Protein AF-A0A7C0Y929-F1 (afdb_monomer)

InterPro domains:
  IPR038763 DHH phosphoesterase superfamily [SSF64182] (14-57)

Foldseek 3Di:
DDKDFDDPPDPPQQPAQAQVLQVVQVWGDGRGIIDHDDDDPVVVVVSVVVVVVVVVVSVVVVVD

Solvent-accessible surface area (backbone atoms only — not comparable to full-atom values): 3698 Å² total; per-residue (Å²): 104,48,78,50,68,58,63,87,87,48,94,72,56,85,83,54,53,37,6,64,58,28,38,77,63,77,28,32,63,45,53,55,29,20,36,30,76,53,94,47,71,68,58,45,49,53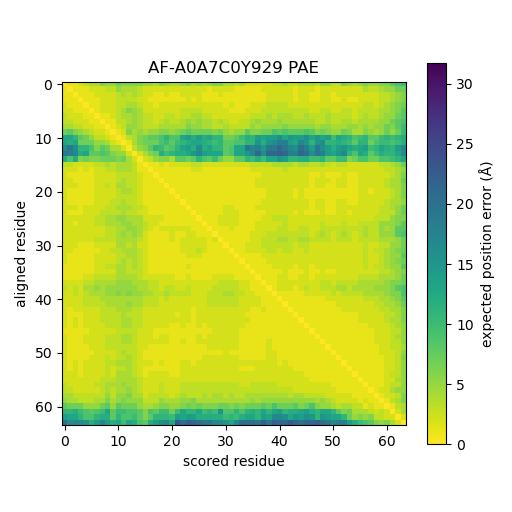,53,50,54,52,51,51,51,51,50,53,51,55,55,51,67,72,77,108

Organism: Desulfofervidus auxilii (NCBI:txid1621989)

Structure (mmCIF, N/CA/C/O backbone):
data_AF-A0A7C0Y929-F1
#
_entry.id   AF-A0A7C0Y929-F1
#
loop_
_atom_site.group_PDB
_atom_site.id
_atom_site.type_symbol
_atom_site.label_atom_id
_atom_site.label_alt_id
_atom_site.label_comp_id
_atom_site.label_asym_id
_atom_site.label_entity_id
_atom_site.label_seq_id
_atom_site.pdbx_PDB_ins_code
_atom_site.Cartn_x
_atom_site.Cartn_y
_atom_site.Cartn_z
_atom_site.occupancy
_atom_site.B_iso_or_equiv
_atom_site.auth_seq_id
_atom_site.auth_comp_id
_atom_site.auth_asym_id
_atom_site.auth_atom_id
_atom_site.pdbx_PDB_model_num
ATOM 1 N N . MET A 1 1 ? 10.471 -2.114 -6.551 1.00 90.44 1 MET A N 1
ATOM 2 C CA . MET A 1 1 ? 9.596 -2.731 -5.525 1.00 90.44 1 MET A CA 1
ATOM 3 C C . MET A 1 1 ? 8.976 -1.641 -4.665 1.00 90.44 1 MET A C 1
ATOM 5 O O . MET A 1 1 ? 9.686 -0.723 -4.271 1.00 90.44 1 MET A O 1
ATOM 9 N N . ILE A 1 2 ? 7.682 -1.750 -4.372 1.00 97.62 2 ILE A N 1
ATOM 10 C CA . ILE A 1 2 ? 6.939 -0.877 -3.454 1.00 97.62 2 ILE A CA 1
ATOM 11 C C . ILE A 1 2 ? 6.538 -1.711 -2.235 1.00 97.62 2 ILE A C 1
ATOM 13 O O . ILE A 1 2 ? 6.062 -2.834 -2.396 1.00 97.62 2 ILE A O 1
ATOM 17 N N . ILE A 1 3 ? 6.697 -1.161 -1.030 1.00 97.50 3 ILE A N 1
ATOM 18 C CA . ILE A 1 3 ? 6.217 -1.763 0.220 1.00 97.50 3 ILE A CA 1
ATOM 19 C C . ILE A 1 3 ? 5.268 -0.771 0.887 1.00 97.50 3 ILE A C 1
ATOM 21 O O . ILE A 1 3 ? 5.606 0.397 1.066 1.00 97.50 3 ILE A O 1
ATOM 25 N N . VAL A 1 4 ? 4.086 -1.245 1.268 1.00 97.25 4 VAL A N 1
ATOM 26 C CA . VAL A 1 4 ? 3.057 -0.455 1.947 1.00 97.25 4 VAL A CA 1
ATOM 27 C C . VAL A 1 4 ? 2.767 -1.120 3.283 1.00 97.25 4 VAL A C 1
ATOM 29 O O . VAL A 1 4 ? 2.507 -2.320 3.337 1.00 97.25 4 VAL A O 1
ATOM 32 N N . SER A 1 5 ? 2.807 -0.359 4.372 1.00 94.88 5 SER A N 1
ATOM 33 C CA . SER A 1 5 ? 2.528 -0.876 5.713 1.00 94.88 5 SER A CA 1
ATOM 34 C C . SER A 1 5 ? 1.774 0.149 6.544 1.00 94.88 5 SER A C 1
ATOM 36 O O . SER A 1 5 ? 1.927 1.358 6.364 1.00 94.88 5 SER A O 1
ATOM 38 N N . ALA A 1 6 ? 0.924 -0.342 7.438 1.00 92.00 6 ALA A N 1
ATOM 39 C CA . ALA A 1 6 ? 0.299 0.493 8.444 1.00 92.00 6 ALA A CA 1
ATOM 40 C C . ALA A 1 6 ? 1.315 0.822 9.545 1.00 92.00 6 ALA A C 1
ATOM 42 O O . ALA A 1 6 ? 2.123 -0.026 9.926 1.00 92.00 6 ALA A O 1
ATOM 43 N N . ASN A 1 7 ? 1.239 2.037 10.089 1.00 90.12 7 ASN A N 1
ATOM 44 C CA . ASN A 1 7 ? 2.011 2.416 11.267 1.00 90.12 7 ASN A CA 1
ATOM 45 C C . ASN A 1 7 ? 1.605 1.518 12.455 1.00 90.12 7 ASN A C 1
ATOM 47 O O . ASN A 1 7 ? 0.460 1.637 12.886 1.00 90.12 7 ASN A O 1
ATOM 51 N N . PRO A 1 8 ? 2.500 0.681 13.020 1.00 87.19 8 PRO A N 1
ATOM 52 C CA . PRO A 1 8 ? 2.159 -0.259 14.091 1.00 87.19 8 PRO A CA 1
ATOM 53 C C . PRO A 1 8 ? 1.786 0.415 15.420 1.00 87.19 8 PRO A C 1
ATOM 55 O O . PRO A 1 8 ? 1.176 -0.223 16.275 1.00 87.19 8 PRO A O 1
ATOM 58 N N . TRP A 1 9 ? 2.134 1.691 15.604 1.00 88.44 9 TRP A N 1
ATOM 59 C CA . TRP A 1 9 ? 1.808 2.455 16.812 1.00 88.44 9 TRP A CA 1
ATOM 60 C C . TRP A 1 9 ? 0.451 3.165 16.734 1.00 88.44 9 TRP A C 1
ATOM 62 O O . TRP A 1 9 ? -0.002 3.736 17.726 1.00 88.44 9 TRP A O 1
ATOM 72 N N . GLU A 1 10 ? -0.215 3.127 15.580 1.00 83.25 10 GLU A N 1
ATOM 73 C CA . GLU A 1 10 ? -1.525 3.742 15.401 1.00 83.25 10 GLU A CA 1
ATOM 74 C C . GLU A 1 10 ? -2.629 2.825 15.949 1.00 83.25 10 GLU A C 1
ATOM 76 O O . GLU A 1 10 ? -2.778 1.676 15.542 1.00 83.25 10 GLU A O 1
ATOM 81 N N . LYS A 1 11 ? -3.466 3.307 16.871 1.00 69.88 11 LYS A N 1
ATOM 82 C CA . LYS A 1 11 ? -4.457 2.435 17.544 1.00 69.88 11 LYS A CA 1
ATOM 83 C C . LYS A 1 11 ? -5.570 1.936 16.609 1.00 69.88 11 LYS A C 1
ATOM 85 O O . LYS A 1 11 ? -6.285 0.993 16.935 1.00 69.88 11 LYS A O 1
ATOM 90 N N . ASN A 1 12 ? -5.698 2.545 15.432 1.00 69.19 12 ASN A N 1
ATOM 91 C CA . ASN A 1 12 ? -6.813 2.384 14.503 1.00 69.19 12 ASN A CA 1
ATOM 92 C C . ASN A 1 12 ? -6.459 1.654 13.190 1.00 69.19 12 ASN A C 1
ATOM 94 O O . ASN A 1 12 ? -7.164 1.820 12.192 1.00 69.19 12 ASN A O 1
ATOM 98 N N . ILE A 1 13 ? -5.409 0.823 13.196 1.00 64.25 13 ILE A N 1
ATOM 99 C CA . ILE A 1 13 ? -4.830 0.122 12.026 1.00 64.25 13 ILE A CA 1
ATOM 100 C C . ILE A 1 13 ? -5.818 -0.757 11.225 1.00 64.25 13 ILE A C 1
ATOM 102 O O . ILE A 1 13 ? -5.603 -1.008 10.044 1.00 64.25 13 ILE A O 1
ATOM 106 N N . HIS A 1 14 ? -6.913 -1.232 11.824 1.00 64.75 14 HIS A N 1
ATOM 107 C CA . HIS A 1 14 ? -7.627 -2.422 11.332 1.00 64.75 14 HIS A CA 1
ATOM 108 C C . HIS A 1 14 ? -8.713 -2.190 10.265 1.00 64.75 14 HIS A C 1
ATOM 110 O O . HIS A 1 14 ? -9.347 -3.151 9.836 1.00 64.75 14 HIS A O 1
ATOM 116 N N . SER A 1 15 ? -8.964 -0.954 9.822 1.00 77.31 15 SER A N 1
ATOM 117 C CA . SER A 1 15 ? -10.088 -0.670 8.908 1.00 77.31 15 SER A CA 1
ATOM 118 C C . SER A 1 15 ? -9.743 -0.724 7.418 1.00 77.31 15 SER A C 1
ATOM 120 O O . SER A 1 15 ? -10.648 -0.752 6.587 1.00 77.31 15 SER A O 1
ATOM 122 N N . ILE A 1 16 ? -8.459 -0.724 7.051 1.00 90.06 16 ILE A N 1
ATOM 123 C CA . ILE A 1 16 ? -8.019 -0.716 5.651 1.00 90.06 16 ILE A CA 1
ATOM 124 C C . ILE A 1 16 ? -7.190 -1.969 5.398 1.00 90.06 16 ILE A C 1
ATOM 126 O O . ILE A 1 16 ? -6.159 -2.166 6.028 1.00 90.06 16 ILE A O 1
ATOM 130 N N . ASN A 1 17 ? -7.627 -2.812 4.462 1.00 94.00 17 ASN A N 1
ATOM 131 C CA . ASN A 1 17 ? -6.869 -3.993 4.060 1.00 94.00 17 ASN A CA 1
ATOM 132 C C . ASN A 1 17 ? -5.820 -3.611 3.001 1.00 94.00 17 ASN A C 1
ATOM 134 O O . ASN A 1 17 ? -6.142 -3.502 1.816 1.00 94.00 17 ASN A O 1
ATOM 138 N N . ILE A 1 18 ? -4.575 -3.408 3.439 1.00 95.50 18 ILE A N 1
ATOM 139 C CA . ILE A 1 18 ? -3.446 -3.007 2.587 1.00 95.50 18 ILE A CA 1
ATOM 140 C C . ILE A 1 18 ? -3.103 -4.093 1.564 1.00 95.50 18 ILE A C 1
ATOM 142 O O . ILE A 1 18 ? -2.934 -3.778 0.389 1.00 95.50 18 ILE A O 1
ATOM 146 N N . GLY A 1 19 ? -3.080 -5.370 1.960 1.00 97.31 19 GLY A N 1
ATOM 147 C CA . GLY A 1 19 ? -2.822 -6.481 1.040 1.00 97.31 19 GLY A CA 1
ATOM 148 C C . GLY A 1 19 ? -3.789 -6.513 -0.149 1.00 97.31 19 GLY A C 1
ATOM 149 O O . GLY A 1 19 ? -3.361 -6.724 -1.281 1.00 97.31 19 GLY A O 1
ATOM 150 N N . LYS A 1 20 ? -5.078 -6.215 0.077 1.00 97.25 20 LYS A N 1
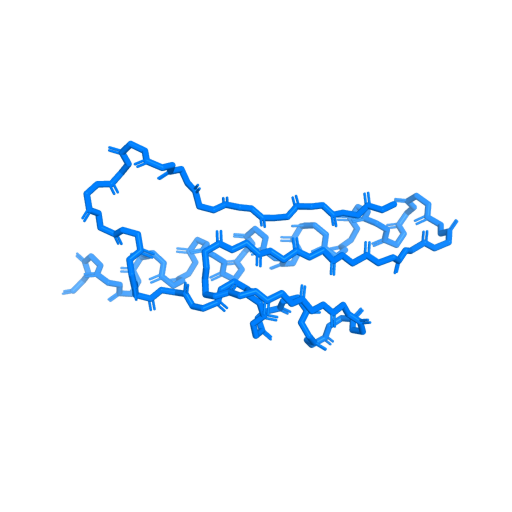ATOM 151 C CA . LYS A 1 20 ? -6.081 -6.117 -0.998 1.00 97.25 20 LYS A CA 1
ATOM 152 C C . LYS A 1 20 ? -5.836 -4.921 -1.922 1.00 97.25 20 LYS A C 1
ATOM 154 O O . LYS A 1 20 ? -6.083 -5.033 -3.117 1.00 97.25 20 LYS A O 1
ATOM 159 N N . ILE A 1 21 ? -5.347 -3.798 -1.394 1.00 96.88 21 ILE A N 1
ATOM 160 C CA . ILE A 1 21 ? -4.951 -2.648 -2.220 1.00 96.88 21 ILE A CA 1
ATOM 161 C C . ILE A 1 21 ? -3.758 -3.037 -3.099 1.00 96.88 21 ILE A C 1
ATOM 163 O O . ILE A 1 21 ? -3.819 -2.834 -4.306 1.00 96.88 21 ILE A O 1
ATOM 167 N N . CYS A 1 22 ? -2.720 -3.656 -2.529 1.00 98.12 22 CYS A N 1
ATOM 168 C CA . CYS A 1 22 ? -1.549 -4.109 -3.285 1.00 98.12 22 CYS A CA 1
ATOM 169 C C . CYS A 1 22 ? -1.897 -5.173 -4.344 1.00 98.12 22 CYS A C 1
ATOM 171 O O . CYS A 1 22 ? -1.305 -5.168 -5.420 1.00 98.12 22 CYS A O 1
ATOM 173 N N . ALA A 1 23 ? -2.881 -6.042 -4.085 1.00 98.06 23 ALA A N 1
ATOM 174 C CA . ALA A 1 23 ? -3.334 -7.063 -5.035 1.00 98.06 23 ALA A CA 1
ATOM 175 C C . ALA A 1 23 ? -3.919 -6.481 -6.335 1.00 98.06 23 ALA A C 1
ATOM 177 O O . ALA A 1 23 ? -3.775 -7.091 -7.392 1.00 98.06 23 ALA A O 1
ATOM 178 N N . ASN A 1 24 ? -4.512 -5.281 -6.292 1.00 97.75 24 ASN A N 1
ATOM 179 C CA . ASN A 1 24 ? -5.019 -4.605 -7.494 1.00 97.75 24 ASN A CA 1
ATOM 180 C C . ASN A 1 24 ? -3.903 -4.184 -8.468 1.00 97.75 24 ASN A C 1
ATOM 182 O O . ASN A 1 24 ? -4.192 -3.883 -9.621 1.00 97.75 24 ASN A O 1
ATOM 186 N N . TYR A 1 25 ? -2.647 -4.181 -8.013 1.00 97.19 25 TYR A N 1
ATOM 187 C CA . TYR A 1 25 ? -1.465 -3.826 -8.799 1.00 97.19 25 TYR A CA 1
ATOM 188 C C . TYR A 1 25 ? -0.559 -5.041 -9.068 1.00 97.19 25 TYR A C 1
ATOM 190 O O . TYR A 1 25 ? 0.636 -4.886 -9.282 1.00 97.19 25 TYR A O 1
ATOM 198 N N . GLY A 1 26 ? -1.093 -6.267 -8.984 1.00 96.25 26 GLY A N 1
ATOM 199 C CA . GLY A 1 26 ? -0.311 -7.499 -9.175 1.00 96.25 26 GLY A CA 1
ATOM 200 C C . GLY A 1 26 ? 0.591 -7.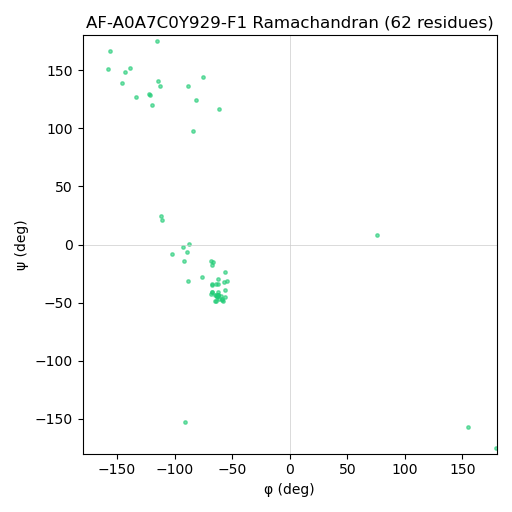875 -7.990 1.00 96.25 26 GLY A C 1
ATOM 201 O O . GLY A 1 26 ? 1.391 -8.803 -8.087 1.00 96.25 26 GLY A O 1
ATOM 202 N N . GLY A 1 27 ? 0.465 -7.164 -6.868 1.00 97.38 27 GLY A N 1
ATOM 203 C CA . GLY A 1 27 ? 1.138 -7.470 -5.612 1.00 97.38 27 GLY A CA 1
ATOM 204 C C . GLY A 1 27 ? 0.316 -8.377 -4.692 1.00 97.38 27 GLY A C 1
ATOM 205 O O . GLY A 1 27 ? -0.535 -9.154 -5.119 1.00 97.38 27 GLY A O 1
ATOM 206 N N . GLY A 1 28 ? 0.545 -8.249 -3.388 1.00 97.25 28 GLY A N 1
ATOM 207 C CA . GLY A 1 28 ? -0.215 -8.978 -2.372 1.00 97.25 28 GLY A CA 1
ATOM 208 C C . GLY A 1 28 ? 0.257 -8.681 -0.953 1.00 97.25 28 GLY A C 1
ATOM 209 O O . GLY A 1 28 ? 1.117 -7.826 -0.743 1.00 97.25 28 GLY A O 1
ATOM 210 N N . GLY A 1 29 ? -0.315 -9.370 0.035 1.00 96.75 29 GLY A N 1
ATOM 211 C CA . GLY A 1 29 ? 0.056 -9.208 1.440 1.00 96.75 29 GLY A CA 1
ATOM 212 C C . GLY A 1 29 ? -1.055 -9.595 2.411 1.00 96.75 29 GLY A C 1
ATOM 213 O O . GLY A 1 29 ? -1.970 -10.342 2.071 1.00 96.75 29 GLY A O 1
ATOM 214 N N . HIS A 1 30 ? -0.979 -9.052 3.621 1.00 95.00 30 HIS A N 1
ATOM 215 C CA . HIS A 1 30 ? -1.958 -9.221 4.693 1.00 95.00 30 HIS A CA 1
ATOM 216 C C . HIS A 1 30 ? -2.633 -7.873 5.024 1.00 95.00 30 HIS A C 1
ATOM 218 O O . HIS A 1 30 ? -2.266 -6.839 4.463 1.00 95.00 30 HIS A O 1
ATOM 224 N N . PRO A 1 31 ? -3.644 -7.826 5.913 1.00 94.38 31 PRO A N 1
ATOM 225 C CA . PRO A 1 31 ? -4.410 -6.598 6.135 1.00 94.38 31 PRO A CA 1
ATOM 226 C C . PRO A 1 31 ? -3.572 -5.362 6.494 1.00 94.38 31 PRO A C 1
ATOM 228 O O . PRO A 1 31 ? -3.933 -4.259 6.105 1.00 94.38 31 PRO A O 1
ATOM 231 N N . THR A 1 32 ? -2.441 -5.539 7.178 1.00 93.69 32 THR A N 1
ATOM 232 C CA . THR A 1 32 ? -1.594 -4.443 7.678 1.00 93.69 32 THR A CA 1
ATOM 233 C C . THR A 1 32 ? -0.336 -4.166 6.854 1.00 93.69 32 THR A C 1
ATOM 235 O O . THR A 1 32 ? 0.333 -3.168 7.117 1.00 93.69 32 THR A O 1
ATOM 238 N N . ALA A 1 33 ? 0.001 -5.001 5.867 1.00 95.69 33 ALA A N 1
ATOM 239 C CA . ALA A 1 33 ? 1.137 -4.756 4.983 1.00 95.69 33 ALA A CA 1
ATOM 24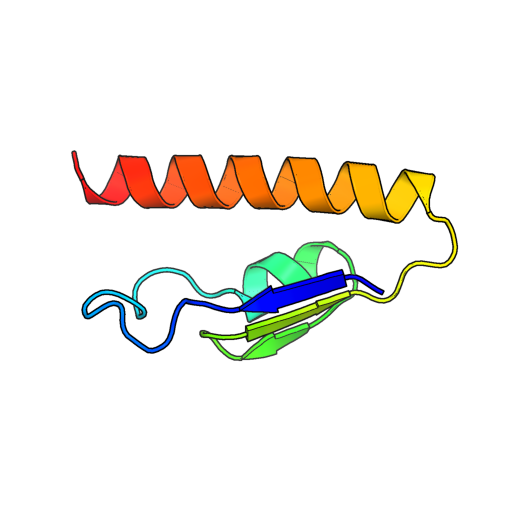0 C C . ALA A 1 33 ? 1.008 -5.498 3.649 1.00 95.69 33 ALA A C 1
ATOM 242 O O . ALA A 1 33 ? 0.428 -6.580 3.576 1.00 95.69 33 ALA A O 1
ATOM 243 N N . GLY A 1 34 ? 1.597 -4.934 2.600 1.00 97.81 34 GLY A N 1
ATOM 244 C CA . GLY A 1 34 ? 1.663 -5.544 1.280 1.00 97.81 34 GLY A CA 1
ATOM 245 C C . GLY A 1 34 ? 2.829 -5.019 0.455 1.00 97.81 34 GLY A C 1
ATOM 246 O O . GLY A 1 34 ? 3.469 -4.025 0.805 1.00 97.81 34 GLY A O 1
ATOM 247 N N . GLY A 1 35 ? 3.116 -5.715 -0.638 1.00 98.38 35 GLY A N 1
ATOM 248 C CA . GLY A 1 35 ? 4.215 -5.395 -1.539 1.00 98.38 35 GLY A CA 1
ATOM 249 C C . GLY A 1 35 ? 3.819 -5.553 -2.999 1.00 98.38 35 GLY A C 1
ATOM 250 O O . GLY A 1 35 ? 2.932 -6.344 -3.324 1.00 98.38 35 GLY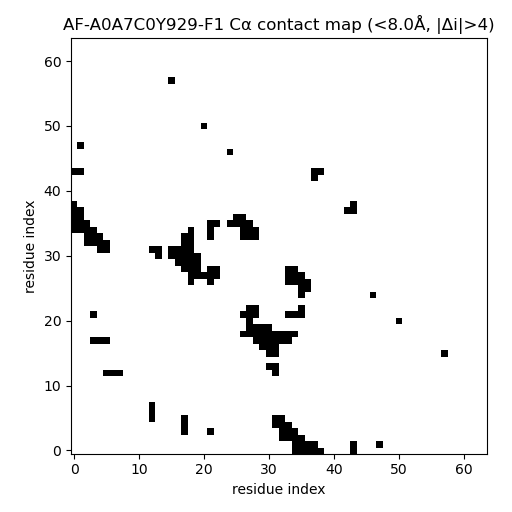 A O 1
ATOM 251 N N . ILE A 1 36 ? 4.472 -4.777 -3.862 1.00 98.56 36 ILE A N 1
ATOM 252 C CA . ILE A 1 36 ? 4.264 -4.762 -5.313 1.00 98.56 36 ILE A CA 1
ATOM 253 C C . ILE A 1 36 ? 5.638 -4.800 -5.986 1.00 98.56 36 ILE A C 1
ATOM 255 O O . ILE A 1 36 ? 6.522 -3.988 -5.680 1.00 98.56 36 ILE A O 1
ATOM 259 N N . ASN A 1 37 ? 5.821 -5.753 -6.895 1.00 98.00 37 ASN A N 1
ATOM 260 C CA . ASN A 1 37 ? 6.991 -5.807 -7.763 1.00 98.00 37 ASN A CA 1
ATOM 261 C C . ASN A 1 37 ? 6.707 -4.991 -9.021 1.00 98.00 37 ASN A C 1
ATOM 263 O O . ASN A 1 37 ? 5.608 -5.040 -9.555 1.00 98.00 37 ASN A O 1
ATOM 267 N N . VAL A 1 38 ? 7.697 -4.211 -9.429 1.00 97.06 38 VAL A N 1
ATOM 268 C CA . VAL A 1 38 ? 7.630 -3.260 -10.540 1.00 97.06 38 VAL A CA 1
ATOM 269 C C . VAL A 1 38 ? 8.999 -3.254 -11.191 1.00 97.06 38 VAL A C 1
ATOM 271 O O . VAL A 1 38 ? 10.006 -3.280 -10.469 1.00 97.06 38 VAL A O 1
ATOM 274 N N . ASP A 1 39 ? 9.012 -3.225 -12.516 1.00 95.88 39 ASP A N 1
ATOM 275 C CA . ASP A 1 39 ? 10.239 -3.292 -13.309 1.00 95.88 39 ASP A CA 1
ATOM 276 C C . ASP A 1 39 ? 10.819 -1.891 -13.544 1.00 95.88 39 ASP A C 1
ATOM 278 O O . ASP A 1 39 ? 12.036 -1.713 -13.554 1.00 95.88 39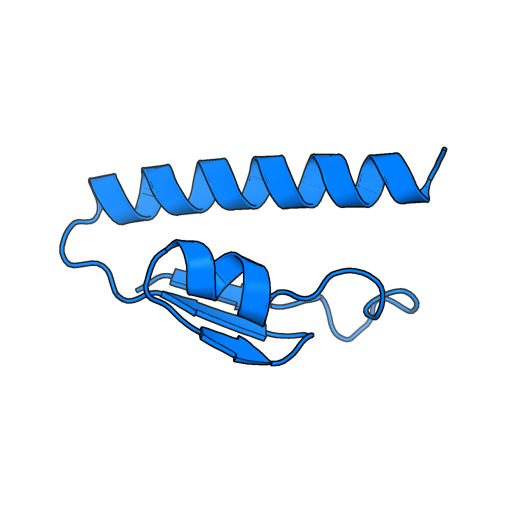 ASP A O 1
ATOM 282 N N . GLU A 1 40 ? 9.950 -0.877 -13.629 1.00 97.75 40 GLU A N 1
ATOM 283 C CA . GLU A 1 40 ? 10.320 0.504 -13.938 1.00 97.75 40 GLU A CA 1
ATOM 284 C C . GLU A 1 40 ? 10.072 1.463 -12.766 1.00 97.75 40 GLU A C 1
ATOM 286 O O . GLU A 1 40 ? 9.054 1.413 -12.069 1.00 97.75 40 GLU A O 1
ATOM 291 N N . ALA A 1 41 ? 10.991 2.411 -12.566 1.00 96.50 41 ALA A N 1
ATOM 292 C CA . ALA A 1 41 ? 10.882 3.400 -11.490 1.00 96.50 41 ALA A CA 1
ATOM 293 C C . ALA A 1 41 ? 9.711 4.381 -11.694 1.00 96.50 41 ALA A C 1
ATOM 295 O O . ALA A 1 41 ? 9.077 4.803 -10.727 1.00 96.50 41 ALA A O 1
ATOM 296 N N . SER A 1 42 ? 9.400 4.726 -12.945 1.00 96.88 42 SER A N 1
ATOM 297 C CA . SER A 1 42 ? 8.280 5.610 -13.295 1.00 96.88 42 SER A CA 1
ATOM 298 C C . SER A 1 42 ? 6.924 4.967 -12.993 1.00 96.88 42 SER A C 1
ATOM 300 O O . SER A 1 42 ? 6.032 5.617 -12.447 1.00 96.88 42 SER A O 1
ATOM 302 N N . GLU A 1 43 ? 6.786 3.673 -13.282 1.00 96.88 43 GLU A N 1
ATOM 303 C CA . GLU A 1 43 ? 5.625 2.874 -12.895 1.00 96.88 43 GLU A CA 1
ATOM 304 C C . GLU A 1 43 ? 5.510 2.790 -11.370 1.00 96.88 43 GLU A C 1
ATOM 306 O O . GLU A 1 43 ? 4.434 3.026 -10.816 1.00 96.88 43 GLU A O 1
ATOM 311 N N . ALA A 1 44 ? 6.632 2.544 -10.683 1.00 97.81 44 ALA A N 1
ATOM 312 C CA . ALA A 1 44 ? 6.669 2.493 -9.228 1.00 97.81 44 ALA A CA 1
ATOM 313 C C . ALA A 1 44 ? 6.134 3.786 -8.591 1.00 97.81 44 ALA A C 1
ATOM 315 O O . ALA A 1 44 ? 5.331 3.745 -7.656 1.00 97.81 44 ALA A O 1
ATOM 316 N N . GLN A 1 45 ? 6.568 4.933 -9.119 1.00 98.06 45 GLN A N 1
ATOM 317 C CA . GLN A 1 45 ? 6.127 6.243 -8.660 1.00 98.06 45 GLN A CA 1
ATOM 318 C C . GLN A 1 45 ? 4.626 6.446 -8.897 1.00 98.06 45 GLN A C 1
ATOM 320 O O . GLN A 1 45 ? 3.912 6.813 -7.963 1.00 98.06 45 GLN A O 1
ATOM 325 N N . LYS A 1 46 ? 4.134 6.153 -10.106 1.00 98.12 46 LYS A N 1
ATOM 326 C CA . LYS A 1 46 ? 2.712 6.292 -10.444 1.00 98.12 46 LYS A CA 1
ATOM 327 C C . LYS A 1 46 ? 1.823 5.457 -9.514 1.00 98.12 46 LYS A C 1
ATOM 329 O O . LYS A 1 46 ? 0.868 5.974 -8.939 1.00 98.12 46 LYS A O 1
ATOM 334 N N . ILE A 1 47 ? 2.166 4.184 -9.320 1.00 98.25 47 ILE A N 1
ATOM 335 C CA . ILE A 1 47 ? 1.419 3.275 -8.437 1.00 98.25 47 ILE A CA 1
ATOM 336 C C . ILE A 1 47 ? 1.445 3.780 -6.988 1.00 98.25 47 ILE A C 1
ATOM 338 O O . ILE A 1 47 ? 0.426 3.743 -6.297 1.00 98.25 47 ILE A O 1
ATOM 342 N N . ALA A 1 48 ? 2.589 4.277 -6.510 1.00 98.12 48 ALA A N 1
ATOM 343 C CA . ALA A 1 48 ? 2.696 4.821 -5.160 1.00 98.12 48 ALA A CA 1
ATOM 344 C C . ALA A 1 48 ? 1.787 6.045 -4.955 1.00 98.12 48 ALA A C 1
ATOM 346 O O . ALA A 1 48 ? 1.100 6.130 -3.934 1.00 98.12 48 ALA A O 1
ATOM 347 N N . GLU A 1 49 ? 1.734 6.964 -5.921 1.00 98.31 49 GLU A N 1
ATOM 348 C CA . GLU A 1 49 ? 0.858 8.142 -5.881 1.00 98.31 49 GLU A CA 1
ATOM 349 C C . GLU A 1 49 ? -0.630 7.748 -5.846 1.00 98.31 49 GLU A C 1
ATOM 351 O O . GLU A 1 49 ? -1.389 8.268 -5.020 1.00 98.31 49 GLU A O 1
ATOM 356 N N . GLU A 1 50 ? -1.039 6.773 -6.662 1.00 98.31 50 GLU A N 1
ATOM 357 C CA . GLU A 1 50 ? -2.407 6.236 -6.671 1.00 98.31 50 GLU A CA 1
ATOM 358 C C . GLU A 1 50 ? -2.772 5.575 -5.330 1.00 98.31 50 GLU A C 1
ATOM 360 O O . GLU A 1 50 ? -3.841 5.838 -4.766 1.00 98.31 50 GLU A O 1
ATOM 365 N N . ILE A 1 51 ? -1.870 4.772 -4.754 1.00 97.88 51 ILE A N 1
ATOM 366 C CA . ILE A 1 51 ? -2.069 4.152 -3.435 1.00 97.88 51 ILE A CA 1
ATOM 367 C C . ILE A 1 51 ? -2.197 5.214 -2.341 1.00 97.88 51 ILE A C 1
ATOM 369 O O . ILE A 1 51 ? -3.087 5.109 -1.494 1.00 97.88 51 ILE A O 1
ATOM 373 N N . ILE A 1 52 ? -1.361 6.256 -2.357 1.00 97.25 52 ILE A N 1
ATOM 374 C CA . ILE A 1 52 ? -1.447 7.365 -1.397 1.00 97.25 52 ILE A CA 1
ATOM 375 C C . ILE A 1 52 ? -2.816 8.049 -1.488 1.00 97.25 52 ILE A C 1
ATOM 377 O O . ILE A 1 52 ? -3.427 8.320 -0.451 1.00 97.25 52 ILE A O 1
ATOM 381 N N . ALA A 1 53 ? -3.324 8.304 -2.697 1.00 97.75 53 ALA A N 1
ATOM 382 C CA . ALA A 1 53 ? -4.641 8.905 -2.893 1.00 97.75 53 ALA A CA 1
ATOM 383 C C . ALA A 1 53 ? -5.771 8.012 -2.347 1.00 97.75 53 ALA A C 1
ATOM 385 O O . ALA A 1 53 ? -6.630 8.488 -1.601 1.00 97.75 53 ALA A O 1
ATOM 386 N N . ILE A 1 54 ? -5.732 6.706 -2.636 1.00 95.94 54 ILE A N 1
ATOM 387 C CA . ILE A 1 54 ? -6.694 5.724 -2.109 1.00 95.94 54 ILE A CA 1
ATOM 388 C C . I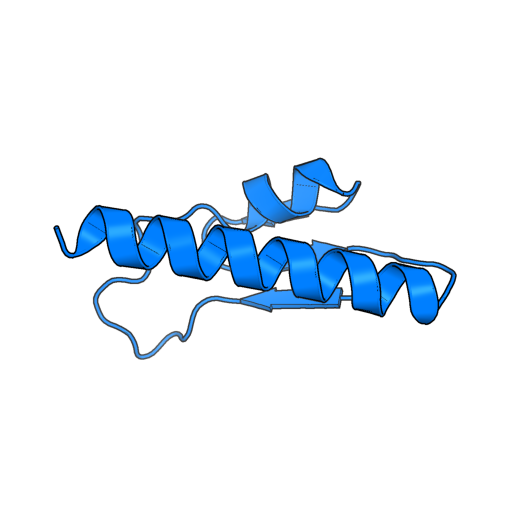LE A 1 54 ? -6.680 5.714 -0.577 1.00 95.94 54 ILE A C 1
ATOM 390 O O . ILE A 1 54 ? -7.739 5.752 0.052 1.00 95.94 54 ILE A O 1
ATOM 394 N N . LEU A 1 55 ? -5.492 5.663 0.033 1.00 93.38 55 LEU A N 1
ATOM 395 C CA . LEU A 1 55 ? -5.348 5.620 1.487 1.00 93.38 55 LEU A CA 1
ATOM 396 C C . LEU A 1 55 ? -5.868 6.905 2.138 1.00 93.38 55 LEU A C 1
ATOM 398 O O . LEU A 1 55 ? -6.613 6.820 3.112 1.00 93.38 55 LEU A O 1
ATOM 402 N N . LYS A 1 56 ? -5.553 8.080 1.579 1.00 92.56 56 LYS A N 1
ATOM 403 C CA . LYS A 1 56 ? -6.081 9.366 2.064 1.00 92.56 56 LYS A CA 1
ATOM 404 C C . LYS A 1 56 ? -7.608 9.406 2.020 1.00 92.56 56 LYS A C 1
ATOM 406 O O . LYS A 1 56 ? -8.224 9.761 3.020 1.00 92.56 56 LYS A O 1
ATOM 411 N N . ASN A 1 57 ? -8.216 8.985 0.910 1.00 93.25 57 ASN A N 1
ATOM 412 C CA . ASN A 1 57 ? -9.674 8.957 0.781 1.00 93.25 57 ASN A CA 1
ATOM 413 C C . ASN A 1 57 ? -10.313 8.025 1.817 1.00 93.25 57 ASN A C 1
ATOM 415 O O . ASN A 1 57 ? -11.215 8.441 2.537 1.00 93.25 57 ASN A O 1
ATOM 419 N N . LYS A 1 58 ? -9.781 6.807 1.980 1.00 89.62 58 LYS A N 1
ATOM 420 C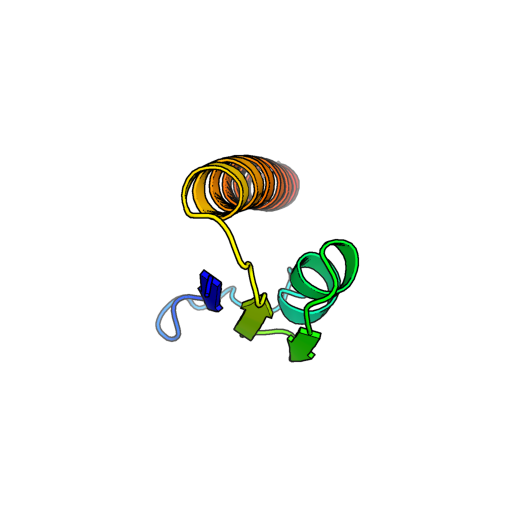 CA . LYS A 1 58 ? -10.286 5.839 2.969 1.00 89.62 58 LYS A CA 1
ATOM 421 C C . LYS A 1 58 ? -10.130 6.301 4.416 1.00 89.62 58 LYS A C 1
ATOM 423 O O . LYS A 1 58 ? -10.961 5.972 5.257 1.00 89.62 58 LYS A O 1
ATOM 428 N N . ILE A 1 59 ? -9.060 7.034 4.722 1.00 87.00 59 ILE A N 1
ATOM 429 C CA . ILE A 1 59 ? -8.861 7.628 6.049 1.00 87.00 59 ILE A CA 1
ATOM 430 C C . ILE A 1 59 ? -9.888 8.743 6.286 1.00 87.00 59 ILE A C 1
ATOM 432 O O . ILE A 1 59 ? -10.475 8.801 7.362 1.00 87.00 59 ILE A O 1
ATOM 436 N N . ASN A 1 60 ? -10.149 9.588 5.287 1.00 86.00 60 ASN A N 1
ATOM 437 C CA . ASN A 1 60 ? -11.118 10.680 5.397 1.00 86.00 60 ASN A CA 1
ATOM 438 C C . ASN A 1 60 ? -12.566 10.178 5.531 1.00 86.00 60 ASN A C 1
ATOM 440 O O . ASN A 1 60 ? -13.304 10.697 6.366 1.00 86.00 60 ASN A O 1
ATOM 444 N N . GLU A 1 61 ? -12.950 9.141 4.777 1.00 82.69 61 GLU A N 1
ATOM 445 C CA . GLU A 1 61 ? -14.258 8.469 4.886 1.00 82.69 61 GLU A CA 1
ATOM 446 C C . GLU A 1 61 ? -14.527 7.934 6.298 1.00 82.69 61 GLU A C 1
ATOM 448 O O . GLU A 1 61 ? -15.667 7.908 6.740 1.00 82.69 61 GLU A O 1
ATOM 453 N N . LYS A 1 62 ? -13.483 7.514 7.022 1.00 68.06 62 LYS A N 1
ATOM 454 C CA . LYS A 1 62 ? -13.607 7.016 8.399 1.00 68.06 62 LYS A CA 1
ATOM 455 C C . LYS A 1 62 ? -13.811 8.132 9.430 1.00 68.06 62 LYS A C 1
ATOM 457 O O . LYS A 1 62 ? -14.346 7.872 10.503 1.00 68.06 62 LYS A O 1
ATOM 462 N N . ASN A 1 63 ? -13.316 9.333 9.142 1.00 61.84 63 ASN A N 1
ATOM 463 C CA . ASN A 1 63 ? -13.342 10.469 10.067 1.00 61.84 63 ASN A CA 1
ATOM 464 C C . ASN A 1 63 ? -14.581 11.366 9.889 1.00 61.84 63 ASN A C 1
ATOM 466 O O . ASN A 1 63 ? -14.700 12.354 10.613 1.00 61.84 63 ASN A O 1
ATOM 470 N N . SER A 1 64 ? -15.447 11.056 8.916 1.00 56.12 64 SER A N 1
ATOM 471 C CA . SER A 1 64 ? -16.715 11.751 8.636 1.00 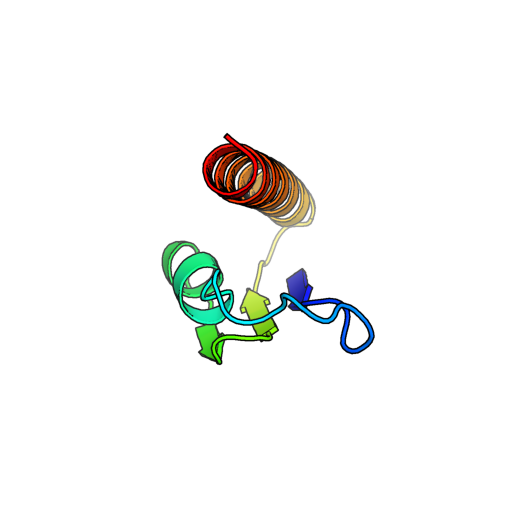56.12 64 SER A CA 1
ATOM 472 C C . SER A 1 64 ? -17.889 10.984 9.234 1.00 56.12 64 SER A C 1
ATOM 474 O O . SER A 1 64 ? -18.834 11.652 9.702 1.00 56.12 64 SER A O 1
#

Sequence (64 aa):
MIIVSANPWEKNIHSINIGKICANYGGGGHPTAGGINVDEASEAQKIAEEIIAILKNKINEKNS

pLDDT: mean 91.45, std 10.38, range [56.12, 98.56]

Secondary structure (DSSP, 8-state):
-EEEE--TT-TTGGGS-HHHHHHTTT-EEETTEEEE--S-HHHHHHHHHHHHHHHHHHHHHH--

Nearest PDB structures (foldseek):
  5o4z-assembly1_A  TM=7.449E-01  e=7.200E-02  Thermotoga maritima
  3dev-assembly1_B  TM=7.135E-01  e=4.458E-02  Staphylococcus haemolyticus JCSC1435
  5izo-assembly2_B  TM=7.803E-01  e=1.086E-01  Bacillus subtilis subsp. subtilis str. 168
  8iu7-assembly1_B-3  TM=7.231E-01  e=4.458E-02  Staphylococcus aureus
  5j21-assembly2_B  TM=7.776E-01  e=1.754E-01  Bacillus subtilis subsp. subtilis str. 168

Radius of gyration: 11.84 Å; Cα contacts (8 Å, |Δi|>4): 86; chains: 1; bounding box: 28×21×32 Å

Mean predicted aligned error: 3.46 Å